Protein AF-A0A0S7ENH1-F1 (afdb_monomer_lite)

Organism: NCBI:txid188132

Secondary structure (DSSP, 8-state):
-HHHHHS-GGGHHHHHHHHIIIIISTT-TT-----HHHHHHHHHHHTS--TTTTHHHHHHHHHHHHHTHHHHHHHSHHHHHHHHHS--------------------PPPP------------------------

Structure (mmCIF, N/CA/C/O backbone):
data_AF-A0A0S7ENH1-F1
#
_entry.id   AF-A0A0S7ENH1-F1
#
loop_
_atom_site.group_PDB
_atom_site.id
_atom_site.type_symbol
_atom_site.label_atom_id
_atom_site.label_alt_id
_atom_site.label_comp_id
_atom_site.label_asym_id
_atom_site.label_entity_id
_atom_site.label_seq_id
_atom_site.pdbx_PDB_ins_code
_atom_site.Cartn_x
_atom_site.Cartn_y
_atom_site.Cartn_z
_atom_site.occupancy
_atom_site.B_iso_or_equiv
_atom_site.auth_seq_id
_atom_site.auth_comp_id
_atom_site.auth_asym_id
_atom_site.auth_atom_id
_atom_site.pdbx_PDB_model_num
ATOM 1 N N . CYS A 1 1 ? -6.753 -0.211 -0.816 1.00 93.38 1 CYS A N 1
ATOM 2 C CA . CYS A 1 1 ? -6.629 1.070 -0.085 1.00 93.38 1 CYS A CA 1
ATOM 3 C C . CYS A 1 1 ? -7.188 2.250 -0.877 1.00 93.38 1 CYS A C 1
ATOM 5 O O . CYS A 1 1 ? -8.045 2.935 -0.340 1.00 93.38 1 CYS A O 1
ATOM 7 N N . GLU A 1 2 ? -6.817 2.448 -2.150 1.00 95.94 2 GLU A N 1
ATOM 8 C CA . GLU A 1 2 ? -7.370 3.545 -2.979 1.00 95.94 2 GLU A CA 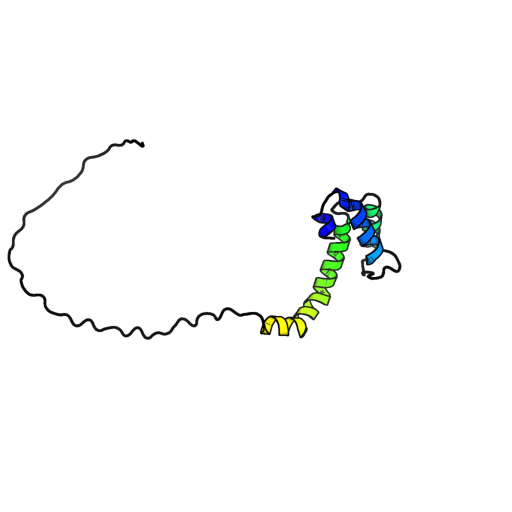1
ATOM 9 C C . GLU A 1 2 ? -8.902 3.589 -3.029 1.00 95.94 2 GLU A C 1
ATOM 11 O O . GLU A 1 2 ? -9.510 4.649 -2.912 1.00 95.94 2 GLU A O 1
ATOM 16 N N . GLU A 1 3 ? -9.535 2.422 -3.114 1.00 94.94 3 GLU A N 1
ATOM 17 C CA . GLU A 1 3 ? -10.990 2.292 -3.074 1.00 94.94 3 GLU A CA 1
ATOM 18 C C . GLU A 1 3 ? -11.642 2.721 -1.755 1.00 94.94 3 GLU A C 1
ATOM 20 O O . GLU A 1 3 ? -12.806 3.113 -1.763 1.00 94.94 3 GLU A O 1
ATOM 25 N N . ILE A 1 4 ? -10.927 2.619 -0.631 1.00 95.31 4 ILE A N 1
ATOM 26 C CA . ILE A 1 4 ? -11.395 3.127 0.665 1.00 95.31 4 ILE A CA 1
ATOM 27 C C . ILE A 1 4 ? -11.283 4.651 0.656 1.00 95.31 4 ILE A C 1
ATOM 29 O O . ILE A 1 4 ? -12.211 5.335 1.070 1.00 95.31 4 ILE A O 1
ATOM 33 N N . ARG A 1 5 ? -10.168 5.184 0.137 1.00 94.81 5 ARG A N 1
ATOM 34 C CA . ARG A 1 5 ? -9.851 6.618 0.129 1.00 94.81 5 ARG A CA 1
ATOM 35 C C . ARG A 1 5 ? -10.750 7.439 -0.800 1.00 94.81 5 ARG A C 1
ATOM 37 O O . ARG A 1 5 ? -11.087 8.576 -0.461 1.00 94.81 5 ARG A O 1
ATOM 44 N N . HIS A 1 6 ? -11.116 6.892 -1.955 1.00 95.75 6 HIS A N 1
ATOM 45 C CA . HIS A 1 6 ? -11.842 7.610 -3.010 1.00 95.75 6 HIS A CA 1
ATOM 46 C C . HIS A 1 6 ? -13.236 7.037 -3.309 1.00 95.75 6 HIS A C 1
ATOM 48 O O . HIS A 1 6 ? -13.946 7.585 -4.148 1.00 95.75 6 HIS A O 1
ATOM 54 N N . GLY A 1 7 ? -13.627 5.939 -2.656 1.00 93.31 7 GLY A N 1
ATOM 55 C CA . GLY A 1 7 ? -14.933 5.310 -2.849 1.00 93.31 7 GLY A CA 1
ATOM 56 C C . GLY A 1 7 ? -16.068 5.957 -2.053 1.00 93.31 7 GLY A C 1
ATOM 57 O O . GLY A 1 7 ? -15.907 6.984 -1.394 1.00 93.31 7 GLY A O 1
ATOM 58 N N . GLU A 1 8 ? -17.236 5.316 -2.110 1.00 94.81 8 GLU A N 1
ATOM 59 C CA . GLU A 1 8 ? -18.436 5.721 -1.372 1.00 94.81 8 GLU A CA 1
ATOM 60 C C . GLU A 1 8 ? -18.227 5.638 0.148 1.00 94.81 8 GLU A C 1
ATOM 62 O O . GLU A 1 8 ? -17.819 4.599 0.674 1.00 94.81 8 GLU A O 1
ATOM 67 N N . SER A 1 9 ? -18.588 6.704 0.870 1.00 93.69 9 SER A N 1
ATOM 68 C CA . SER A 1 9 ? -18.437 6.764 2.330 1.00 93.69 9 SER A CA 1
ATOM 69 C C . SER A 1 9 ? -19.224 5.680 3.074 1.00 93.69 9 SER A C 1
ATOM 71 O O . SER A 1 9 ? -18.768 5.192 4.104 1.00 93.69 9 SER A O 1
ATOM 73 N N . SER A 1 10 ? -20.379 5.269 2.541 1.00 96.12 10 SER A N 1
ATOM 74 C CA . SER A 1 10 ? -21.221 4.201 3.100 1.00 96.12 10 SER A CA 1
ATOM 75 C C . SER A 1 10 ? -20.526 2.837 3.130 1.00 96.12 10 SER A C 1
ATOM 77 O O . SER A 1 10 ? -20.850 2.013 3.978 1.00 96.12 10 SER A O 1
ATOM 79 N N . LYS A 1 11 ? -19.551 2.607 2.241 1.00 95.94 11 LYS A N 1
ATOM 80 C CA . LYS A 1 11 ? -18.832 1.332 2.093 1.00 95.94 11 LYS A CA 1
ATOM 81 C C . LYS A 1 11 ? -17.486 1.302 2.822 1.00 95.94 11 LYS A C 1
ATOM 83 O O . LYS A 1 11 ? -16.776 0.305 2.737 1.00 95.94 11 LYS A O 1
ATOM 88 N N . ILE A 1 12 ? -17.095 2.377 3.518 1.00 95.88 12 ILE A N 1
ATOM 89 C CA . ILE A 1 12 ? -15.773 2.465 4.167 1.00 95.88 12 ILE A CA 1
ATOM 90 C C . ILE A 1 12 ? -15.571 1.318 5.159 1.00 95.88 12 ILE A C 1
ATOM 92 O O . ILE A 1 12 ? -14.534 0.668 5.111 1.00 95.88 12 ILE A O 1
ATOM 96 N N . ILE A 1 13 ? -16.551 1.070 6.031 1.00 96.25 13 ILE A N 1
ATOM 97 C CA . ILE A 1 13 ? -16.446 0.061 7.095 1.00 96.25 13 ILE A CA 1
ATOM 98 C C . ILE A 1 13 ? -16.235 -1.330 6.486 1.00 96.25 13 ILE A C 1
ATOM 100 O O . ILE A 1 13 ? -15.246 -1.991 6.797 1.00 96.25 13 ILE A O 1
ATOM 104 N N . GLU A 1 14 ? -17.103 -1.718 5.548 1.00 97.00 14 GLU A N 1
ATOM 105 C CA . GLU A 1 14 ? -17.023 -2.991 4.822 1.00 97.00 14 GLU A CA 1
ATOM 106 C C . GLU A 1 14 ? -15.661 -3.162 4.132 1.00 97.00 14 GLU A C 1
ATOM 108 O O . GLU A 1 14 ? -14.959 -4.148 4.353 1.00 97.00 14 GLU A O 1
ATOM 113 N N . LYS A 1 15 ? -15.213 -2.154 3.371 1.00 97.00 15 LYS A N 1
ATOM 114 C CA . LYS A 1 15 ? -13.934 -2.229 2.652 1.00 97.00 15 LYS A CA 1
ATOM 115 C C . LYS A 1 15 ? -12.721 -2.285 3.580 1.00 97.00 15 LYS A C 1
ATOM 117 O O . LYS A 1 15 ? -11.726 -2.928 3.244 1.00 97.00 15 LYS A O 1
ATOM 122 N N . VAL A 1 16 ? -12.762 -1.588 4.715 1.00 96.94 16 VAL A N 1
ATOM 123 C CA . VAL A 1 16 ? -11.690 -1.625 5.721 1.00 96.94 16 VAL A CA 1
ATOM 124 C C . VAL A 1 16 ? -11.582 -3.024 6.324 1.00 96.94 16 VAL A C 1
ATOM 126 O O . VAL A 1 16 ? -10.474 -3.562 6.401 1.00 96.94 16 VAL A O 1
ATOM 129 N N . GLU A 1 17 ? -12.710 -3.642 6.677 1.00 96.25 17 GLU A N 1
ATOM 130 C CA . GLU A 1 17 ? -12.733 -5.022 7.163 1.00 96.25 17 GLU A CA 1
ATOM 131 C C . GLU A 1 17 ? -12.227 -6.021 6.123 1.00 96.25 17 GLU A C 1
ATOM 133 O O . GLU A 1 17 ? -11.442 -6.911 6.455 1.00 96.25 17 GLU A O 1
ATOM 138 N N . ASP A 1 18 ? -12.635 -5.874 4.864 1.00 96.50 18 ASP A N 1
ATOM 139 C CA . ASP A 1 18 ? -12.191 -6.753 3.786 1.00 96.50 18 ASP A CA 1
ATOM 140 C C . ASP A 1 18 ? -10.685 -6.667 3.572 1.00 96.50 18 ASP A C 1
ATOM 142 O O . ASP A 1 18 ? -10.017 -7.693 3.411 1.00 96.50 18 ASP A O 1
ATOM 146 N N . VAL A 1 19 ? -10.121 -5.456 3.598 1.00 96.50 19 VAL A N 1
ATOM 147 C CA . VAL A 1 19 ? -8.670 -5.276 3.500 1.00 96.50 19 VAL A CA 1
ATOM 148 C C . VAL A 1 19 ? -7.968 -5.936 4.684 1.00 96.50 19 VAL A C 1
ATOM 150 O O . VAL A 1 19 ? -6.986 -6.654 4.481 1.00 96.50 19 VAL A O 1
ATOM 153 N N . TYR A 1 20 ? -8.488 -5.7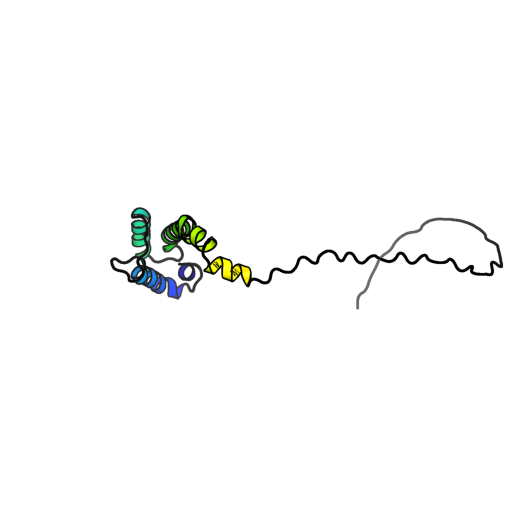64 5.899 1.00 95.75 20 TYR A N 1
ATOM 154 C CA . TYR A 1 20 ? -7.930 -6.414 7.079 1.00 95.75 20 TYR A CA 1
ATOM 155 C C . TYR A 1 20 ? -7.932 -7.944 6.938 1.00 95.75 20 TYR A C 1
ATOM 157 O O . TYR A 1 20 ? -6.869 -8.562 6.995 1.00 95.75 20 TYR A O 1
ATOM 165 N N . LYS A 1 21 ? -9.091 -8.554 6.660 1.00 96.62 21 LYS A N 1
ATOM 166 C CA . LYS A 1 21 ? -9.252 -10.016 6.550 1.00 96.62 21 LYS A CA 1
ATOM 167 C C . LYS A 1 21 ? -8.375 -10.623 5.454 1.00 96.62 21 LYS A C 1
ATOM 169 O O . LYS A 1 21 ? -7.812 -11.698 5.632 1.00 96.62 21 LYS A O 1
ATOM 174 N N . ASN A 1 22 ? -8.251 -9.941 4.316 1.00 96.81 22 ASN A N 1
ATOM 175 C CA . ASN A 1 22 ? -7.557 -10.487 3.153 1.00 96.81 22 ASN A CA 1
ATOM 176 C C . ASN A 1 22 ? -6.040 -10.271 3.152 1.00 96.81 22 ASN A C 1
ATOM 178 O O . ASN A 1 22 ? -5.341 -11.051 2.500 1.00 96.81 22 ASN A O 1
ATOM 182 N N . PHE A 1 23 ? -5.539 -9.225 3.816 1.00 96.81 23 PHE A N 1
ATOM 183 C CA . PHE A 1 23 ? -4.137 -8.811 3.687 1.00 96.81 23 PHE A CA 1
ATOM 184 C C . PHE A 1 23 ? -3.393 -8.647 5.020 1.00 96.81 23 PHE A C 1
ATOM 186 O O . PHE A 1 23 ? -2.172 -8.782 5.029 1.00 96.81 23 PHE A O 1
ATOM 193 N N . LEU A 1 24 ? -4.078 -8.369 6.135 1.00 95.31 24 LEU A N 1
ATOM 194 C CA . LEU A 1 24 ? -3.427 -8.028 7.412 1.00 95.31 24 LEU A CA 1
ATOM 195 C C . LEU A 1 24 ? -3.674 -9.044 8.529 1.00 95.31 24 LEU A C 1
ATOM 197 O O . LEU A 1 24 ? -2.831 -9.185 9.414 1.00 95.31 24 LEU A O 1
ATOM 201 N N . ALA A 1 25 ? -4.809 -9.742 8.503 1.00 94.62 25 ALA A N 1
ATOM 202 C CA . ALA A 1 25 ? -5.158 -10.723 9.518 1.00 94.62 25 ALA A CA 1
ATOM 203 C C . ALA A 1 25 ? -4.113 -11.857 9.579 1.00 94.62 25 ALA A C 1
ATOM 205 O O . ALA A 1 25 ? -3.574 -12.262 8.541 1.00 94.62 25 ALA A O 1
ATOM 206 N N . PRO A 1 26 ? -3.827 -12.409 10.771 1.00 92.38 26 PRO A N 1
ATOM 207 C CA . PRO A 1 26 ? -2.981 -13.590 10.891 1.00 92.38 26 PRO A CA 1
ATOM 208 C C . PRO A 1 26 ? -3.527 -14.737 10.031 1.00 92.38 26 PRO A C 1
ATOM 210 O O . PRO A 1 26 ? -4.688 -15.118 10.162 1.00 92.38 26 PRO A O 1
ATOM 213 N N . GLY A 1 27 ? -2.700 -15.274 9.131 1.00 92.12 27 GLY A N 1
ATOM 214 C CA . GLY A 1 27 ? -3.113 -16.336 8.205 1.00 92.12 27 GLY A CA 1
ATOM 215 C C . GLY A 1 27 ? -3.937 -15.864 7.001 1.00 92.12 27 GLY A C 1
ATOM 216 O O . GLY A 1 27 ? -4.519 -16.694 6.305 1.00 92.12 27 GLY A O 1
ATOM 217 N N . ALA A 1 28 ? -3.994 -14.558 6.730 1.00 94.94 28 ALA A N 1
ATOM 218 C CA . ALA A 1 28 ? -4.674 -14.026 5.556 1.00 94.94 28 ALA A CA 1
ATOM 219 C C . ALA A 1 28 ? -4.133 -14.629 4.245 1.00 94.94 28 ALA A C 1
ATOM 221 O O . ALA A 1 28 ? -2.923 -14.746 4.043 1.00 94.94 28 ALA A O 1
ATOM 222 N N . ALA A 1 29 ? -5.036 -14.950 3.312 1.00 94.06 29 ALA A N 1
ATOM 223 C CA . ALA A 1 29 ? -4.687 -15.609 2.048 1.00 94.06 29 ALA A CA 1
ATOM 224 C C . ALA A 1 29 ? -3.708 -14.797 1.181 1.00 94.06 29 ALA A C 1
ATOM 226 O O . ALA A 1 29 ? -2.941 -15.365 0.407 1.00 94.06 29 ALA A O 1
ATOM 227 N N . ARG A 1 30 ? -3.739 -13.464 1.298 1.00 94.94 30 ARG A N 1
ATOM 228 C CA . ARG A 1 30 ? -2.833 -12.541 0.603 1.00 94.94 30 ARG A CA 1
ATOM 229 C C . ARG A 1 30 ? -2.076 -11.680 1.605 1.00 94.94 30 ARG A C 1
ATOM 231 O O . ARG A 1 30 ? -1.995 -10.467 1.436 1.00 94.94 30 ARG A O 1
ATOM 238 N N . TRP A 1 31 ? -1.574 -12.302 2.669 1.00 94.00 31 TRP A N 1
ATOM 239 C CA . TRP A 1 31 ? -0.844 -11.600 3.717 1.00 94.00 31 TRP A CA 1
ATOM 240 C C . TRP A 1 31 ? 0.297 -10.745 3.147 1.00 94.00 31 TRP A C 1
ATOM 242 O O . TRP A 1 31 ? 1.081 -11.207 2.314 1.00 94.00 31 TRP A O 1
ATOM 252 N N . VAL A 1 32 ? 0.373 -9.490 3.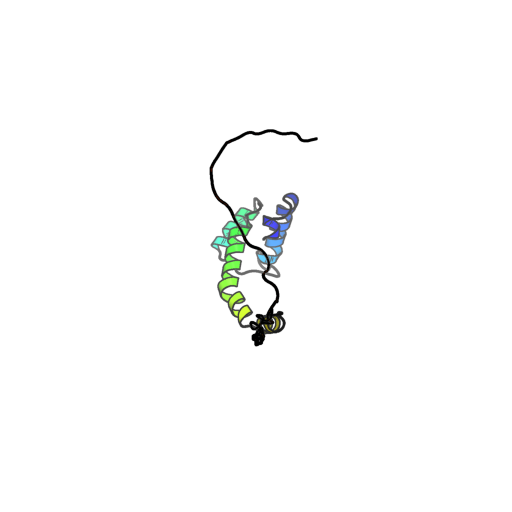590 1.00 94.75 32 VAL A N 1
ATOM 253 C CA . VAL A 1 32 ? 1.417 -8.547 3.177 1.00 94.75 32 VAL A CA 1
ATOM 254 C C . VAL A 1 32 ? 2.380 -8.264 4.321 1.00 94.75 32 VAL A C 1
ATOM 256 O O . VAL A 1 32 ? 1.990 -8.171 5.482 1.00 94.75 32 VAL A O 1
ATOM 259 N N . ASN A 1 33 ? 3.655 -8.088 3.977 1.00 92.19 33 ASN A N 1
ATOM 260 C CA . ASN A 1 33 ? 4.681 -7.749 4.951 1.00 92.19 33 ASN A CA 1
ATOM 261 C C . ASN A 1 33 ? 4.606 -6.257 5.311 1.00 92.19 33 ASN A C 1
ATOM 263 O O . ASN A 1 33 ? 4.919 -5.412 4.471 1.00 92.19 33 ASN A O 1
ATOM 267 N N . ILE A 1 34 ? 4.217 -5.947 6.548 1.00 94.94 34 ILE A N 1
ATOM 268 C CA . ILE A 1 34 ? 4.263 -4.594 7.114 1.00 94.94 34 ILE A CA 1
ATOM 269 C C . ILE A 1 34 ? 5.006 -4.592 8.449 1.00 94.94 34 ILE A C 1
ATOM 271 O O . ILE A 1 34 ? 4.969 -5.576 9.187 1.00 94.94 34 ILE A O 1
ATOM 275 N N . ASP A 1 35 ? 5.686 -3.487 8.761 1.00 94.62 35 ASP A N 1
ATOM 276 C CA . ASP A 1 35 ? 6.365 -3.344 10.050 1.00 94.62 35 ASP A CA 1
ATOM 277 C C . ASP A 1 35 ? 5.377 -3.288 11.232 1.00 94.62 35 ASP A C 1
ATOM 279 O O . ASP A 1 35 ? 4.224 -2.869 11.095 1.00 94.62 35 ASP A O 1
ATOM 283 N N . SER A 1 36 ? 5.837 -3.718 12.412 1.00 95.25 36 SER A N 1
ATOM 284 C CA . SER A 1 36 ? 4.995 -3.816 13.613 1.00 95.25 36 SER A CA 1
ATOM 285 C C . SER A 1 36 ? 4.371 -2.475 13.994 1.00 95.25 36 SER A C 1
ATOM 287 O O . SER A 1 36 ? 3.187 -2.408 14.298 1.00 95.25 36 SER A O 1
ATOM 289 N N . LYS A 1 37 ? 5.132 -1.378 13.889 1.00 96.00 37 LYS A N 1
ATOM 290 C CA . LYS A 1 37 ? 4.651 -0.035 14.244 1.00 96.00 37 LYS A CA 1
ATOM 291 C C . LYS A 1 37 ? 3.476 0.401 13.365 1.00 96.00 37 LYS A C 1
ATOM 293 O O . LYS A 1 37 ? 2.527 1.012 13.851 1.00 96.00 37 LYS A O 1
ATOM 298 N N . THR A 1 38 ? 3.558 0.133 12.067 1.00 96.06 38 THR A N 1
ATOM 299 C CA . THR A 1 38 ? 2.503 0.433 11.098 1.00 96.06 38 THR A CA 1
ATOM 300 C C . THR A 1 38 ? 1.304 -0.481 11.301 1.00 96.06 38 THR A C 1
ATOM 302 O O . THR A 1 38 ? 0.171 -0.002 11.245 1.00 96.06 38 THR A O 1
ATOM 305 N N . MET A 1 39 ? 1.537 -1.766 11.588 1.00 96.25 39 MET A N 1
ATOM 306 C CA . MET A 1 39 ? 0.473 -2.712 11.926 1.00 96.25 39 MET A CA 1
ATOM 307 C C . MET A 1 39 ? -0.321 -2.223 13.139 1.00 96.25 39 MET A C 1
ATOM 309 O O . MET A 1 39 ? -1.530 -2.052 13.026 1.00 96.25 39 MET A O 1
ATOM 313 N N . ASP A 1 40 ? 0.343 -1.902 14.250 1.00 96.31 40 ASP A N 1
ATOM 314 C CA . ASP A 1 40 ? -0.319 -1.488 15.493 1.00 96.31 40 ASP A CA 1
ATOM 315 C C . ASP A 1 40 ? -1.202 -0.250 15.293 1.00 96.31 40 ASP A C 1
ATOM 317 O O . ASP A 1 40 ? -2.368 -0.232 15.690 1.00 96.31 40 ASP A O 1
ATOM 321 N N . LYS A 1 41 ? -0.684 0.770 14.596 1.00 95.69 41 LYS A N 1
ATOM 322 C CA . LYS A 1 41 ? -1.464 1.964 14.238 1.00 95.69 41 LYS A CA 1
ATOM 323 C C . LYS A 1 41 ? -2.674 1.638 13.368 1.00 95.69 41 LYS A C 1
ATOM 325 O O . LYS A 1 41 ? -3.744 2.207 13.567 1.00 95.69 41 LYS A O 1
ATOM 330 N N . THR A 1 42 ? -2.497 0.747 12.394 1.00 96.00 42 THR A N 1
ATOM 331 C CA . THR A 1 42 ? -3.572 0.343 11.483 1.00 96.00 42 THR A CA 1
ATOM 332 C C . THR A 1 42 ? -4.655 -0.411 12.253 1.00 96.00 42 THR A C 1
ATOM 334 O O . THR A 1 42 ? -5.834 -0.125 12.076 1.00 96.00 42 THR A O 1
ATOM 337 N N . LEU A 1 43 ? -4.272 -1.318 13.158 1.00 95.50 43 LEU A N 1
ATOM 338 C CA . LEU A 1 43 ? -5.198 -2.057 14.019 1.00 95.50 43 LEU A CA 1
ATOM 339 C C . LEU A 1 43 ? -5.985 -1.133 14.952 1.00 95.50 43 LEU A C 1
ATOM 341 O O . LEU A 1 43 ? -7.186 -1.330 15.123 1.00 95.50 43 LEU A O 1
ATOM 345 N N . GLU A 1 44 ? -5.338 -0.115 15.524 1.00 96.00 44 GLU A N 1
ATOM 346 C CA . GLU A 1 44 ? -6.033 0.883 16.340 1.00 96.00 44 GLU A CA 1
ATOM 347 C C . GLU A 1 44 ? -7.031 1.685 15.500 1.00 96.00 44 GLU A C 1
ATOM 349 O O . GLU A 1 44 ? -8.194 1.821 15.872 1.00 96.00 44 GLU A O 1
ATOM 354 N N . GLY A 1 45 ? -6.608 2.146 14.323 1.00 94.06 45 GLY A N 1
ATOM 355 C CA . GLY A 1 45 ? -7.469 2.889 13.413 1.00 94.06 45 GLY A CA 1
ATOM 356 C C . GLY A 1 45 ? -8.666 2.074 12.904 1.00 94.06 45 GLY A C 1
ATOM 357 O O . GLY A 1 45 ? -9.749 2.624 12.724 1.00 94.06 45 GLY A O 1
ATOM 358 N N . ILE A 1 46 ? -8.520 0.756 12.714 1.00 95.12 46 ILE A N 1
ATOM 359 C CA . ILE A 1 46 ? -9.618 -0.128 12.282 1.00 95.12 46 ILE A CA 1
ATOM 360 C C . ILE A 1 46 ? -10.763 -0.160 13.308 1.00 95.12 46 ILE A C 1
ATOM 362 O O . ILE A 1 46 ? -11.907 -0.386 12.922 1.00 95.12 46 ILE A O 1
ATOM 366 N N . LYS A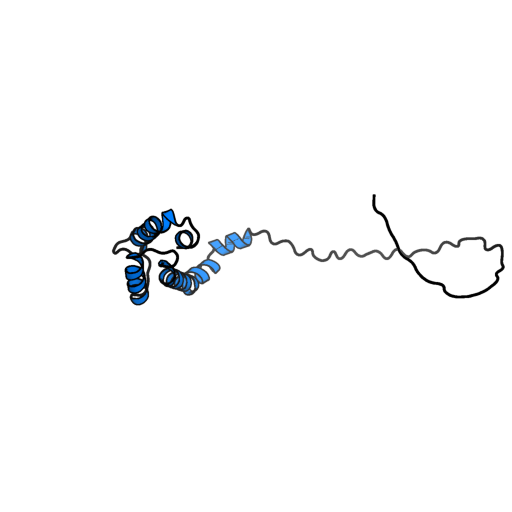 1 47 ? -10.511 0.126 14.593 1.00 95.19 47 LYS A N 1
ATOM 367 C CA . LYS A 1 47 ? -11.581 0.220 15.606 1.00 95.19 47 LYS A CA 1
ATOM 368 C C . LYS A 1 47 ? -12.542 1.383 15.342 1.00 95.19 47 LYS A C 1
ATOM 370 O O . LYS A 1 47 ? -13.693 1.328 15.765 1.00 95.19 47 LYS A O 1
ATOM 375 N N . GLN A 1 48 ? -12.082 2.425 14.647 1.00 94.81 48 GLN A N 1
ATOM 376 C CA . GLN A 1 48 ? -12.894 3.556 14.195 1.00 94.81 48 GLN A CA 1
ATOM 377 C C . GLN A 1 48 ? -12.621 3.823 12.705 1.00 94.81 48 GLN A C 1
ATOM 379 O O . GLN A 1 48 ? -11.877 4.747 12.366 1.00 94.81 48 GLN A O 1
ATOM 384 N N . PRO A 1 49 ? -13.200 3.014 11.795 1.00 94.00 49 PRO A N 1
ATOM 385 C CA . PRO A 1 49 ? -12.882 3.079 10.375 1.00 94.00 49 PRO A CA 1
ATOM 386 C C . PRO A 1 49 ? -13.127 4.467 9.778 1.00 94.00 49 PRO A C 1
ATOM 388 O O . PRO A 1 49 ? -14.218 5.028 9.871 1.00 94.00 49 PRO A O 1
ATOM 391 N N . HIS A 1 50 ? -12.121 4.996 9.085 1.00 94.94 50 HIS A N 1
ATOM 392 C CA . HIS A 1 50 ? -12.223 6.231 8.316 1.00 94.94 50 HIS A CA 1
ATOM 393 C C . HIS A 1 50 ? -11.416 6.129 7.018 1.00 94.94 50 HIS A C 1
ATOM 395 O O . HIS A 1 50 ? -10.609 5.223 6.818 1.00 94.94 50 HIS A O 1
ATOM 40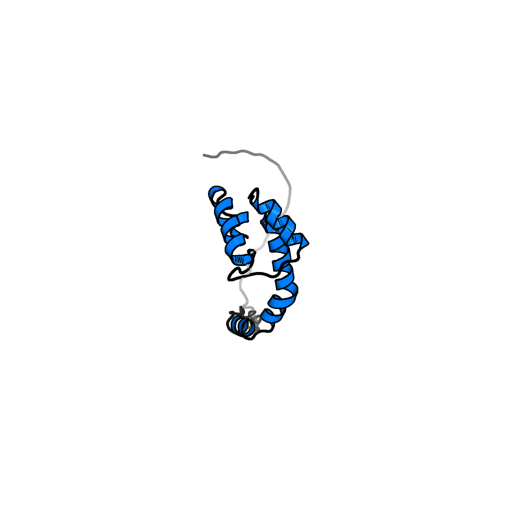1 N N . ARG A 1 51 ? -11.601 7.103 6.123 1.00 95.62 51 ARG A N 1
ATOM 402 C CA . ARG A 1 51 ? -11.043 7.099 4.757 1.00 95.62 51 ARG A CA 1
ATOM 403 C C . ARG A 1 51 ? -9.517 7.023 4.645 1.00 95.62 51 ARG A C 1
ATOM 405 O O . ARG A 1 51 ? -9.017 6.690 3.576 1.00 95.62 51 ARG A O 1
ATOM 412 N N . PHE A 1 52 ? -8.801 7.327 5.722 1.00 95.88 52 PHE A N 1
ATOM 413 C CA . PHE A 1 52 ? -7.337 7.421 5.760 1.00 95.88 52 PHE A CA 1
ATOM 414 C C . PHE A 1 52 ? -6.703 6.366 6.678 1.00 95.88 52 PHE A C 1
ATOM 416 O O . PHE A 1 52 ? -5.500 6.383 6.908 1.00 95.88 52 PHE A O 1
ATOM 423 N N . VAL A 1 53 ? -7.503 5.429 7.202 1.00 96.62 53 VAL A N 1
ATOM 424 C CA . VAL A 1 53 ? -7.054 4.429 8.185 1.00 96.62 53 VAL A CA 1
ATOM 425 C C . VAL A 1 53 ? -5.952 3.506 7.647 1.00 96.62 53 VAL A C 1
ATOM 427 O O . VAL A 1 53 ? -5.151 2.972 8.404 1.00 96.62 53 VAL A O 1
ATOM 430 N N . MET A 1 54 ? -5.885 3.343 6.323 1.00 96.12 54 MET A N 1
ATOM 431 C CA . MET A 1 54 ? -4.919 2.479 5.640 1.00 96.12 54 MET A CA 1
ATOM 432 C C . MET A 1 54 ? -3.689 3.228 5.110 1.00 96.12 54 MET A C 1
ATOM 434 O O . MET A 1 54 ? -2.869 2.610 4.436 1.00 96.12 54 MET A O 1
ATOM 438 N N . ASP A 1 55 ? -3.551 4.533 5.362 1.00 96.00 55 ASP A N 1
ATOM 439 C CA . ASP A 1 55 ? -2.537 5.377 4.714 1.00 96.00 55 ASP A CA 1
ATOM 440 C C . ASP A 1 55 ? -1.101 4.947 5.043 1.00 96.00 55 ASP A C 1
ATOM 442 O O . ASP A 1 55 ? -0.287 4.762 4.134 1.00 96.00 55 ASP A O 1
ATOM 446 N N . ASP A 1 56 ? -0.804 4.727 6.327 1.00 95.38 56 ASP A N 1
ATOM 447 C CA . ASP A 1 56 ? 0.524 4.302 6.781 1.00 95.38 56 ASP A CA 1
ATOM 448 C C . ASP A 1 56 ? 0.879 2.920 6.195 1.00 95.38 56 ASP A C 1
ATOM 450 O O . ASP A 1 56 ? 1.953 2.742 5.612 1.00 95.38 56 ASP A O 1
ATOM 454 N N . ALA A 1 57 ? -0.050 1.957 6.260 1.00 96.31 57 ALA A N 1
ATOM 455 C CA . ALA A 1 57 ? 0.129 0.615 5.696 1.00 96.31 57 ALA A CA 1
ATOM 456 C C . ALA A 1 57 ? 0.306 0.644 4.172 1.00 96.31 57 ALA A C 1
ATOM 458 O O . ALA A 1 57 ? 1.196 -0.007 3.621 1.00 96.31 57 ALA A O 1
ATOM 459 N N . GLN A 1 58 ? -0.508 1.439 3.478 1.00 97.06 58 GLN A N 1
ATOM 460 C CA . GLN A 1 58 ? -0.422 1.601 2.035 1.00 97.06 58 GLN A CA 1
ATOM 461 C C . GLN A 1 58 ? 0.921 2.201 1.623 1.00 97.06 58 GLN A C 1
ATOM 463 O O . GLN A 1 58 ? 1.540 1.722 0.672 1.00 97.06 58 GLN A O 1
ATOM 468 N N . MET A 1 59 ? 1.385 3.228 2.333 1.00 96.88 59 MET A N 1
ATOM 469 C CA . MET A 1 59 ? 2.655 3.880 2.044 1.00 96.88 59 MET A CA 1
ATOM 470 C C . MET A 1 59 ? 3.843 2.950 2.308 1.00 96.88 59 MET A C 1
ATOM 472 O O . MET A 1 59 ? 4.773 2.906 1.497 1.00 96.88 59 MET A O 1
ATOM 476 N N . HIS A 1 60 ? 3.791 2.150 3.377 1.00 96.31 60 HIS A N 1
ATOM 477 C CA . HIS A 1 60 ? 4.796 1.127 3.662 1.00 96.31 60 HIS A CA 1
ATOM 478 C C . HIS A 1 60 ? 4.920 0.125 2.501 1.00 96.31 60 HIS A C 1
ATOM 480 O O . HIS A 1 60 ? 6.007 -0.057 1.944 1.00 96.31 60 HIS A O 1
ATOM 486 N N . ILE A 1 61 ? 3.797 -0.454 2.060 1.00 96.94 61 ILE A N 1
ATOM 487 C CA . ILE A 1 61 ? 3.773 -1.405 0.939 1.00 96.94 61 ILE A CA 1
ATOM 488 C C . ILE A 1 61 ? 4.188 -0.744 -0.376 1.00 96.94 61 ILE A C 1
ATOM 490 O O . ILE A 1 61 ? 4.950 -1.328 -1.146 1.00 96.94 61 ILE A O 1
ATOM 494 N N . TYR A 1 62 ? 3.751 0.488 -0.636 1.00 96.69 62 TYR A N 1
ATOM 495 C CA . TYR A 1 62 ? 4.160 1.229 -1.825 1.00 96.69 62 TYR A CA 1
ATOM 496 C C . TYR A 1 62 ? 5.681 1.392 -1.897 1.00 96.69 62 TYR A C 1
ATOM 498 O O . TYR A 1 62 ? 6.283 1.113 -2.936 1.00 96.69 62 TYR A O 1
ATOM 506 N N . PHE A 1 63 ? 6.331 1.795 -0.802 1.00 96.31 63 PHE A N 1
ATOM 507 C CA . PHE A 1 63 ? 7.784 1.941 -0.788 1.00 96.31 63 PHE A CA 1
ATOM 508 C C . PHE A 1 63 ? 8.519 0.606 -0.865 1.00 96.31 63 PHE A C 1
ATOM 510 O O . PHE A 1 63 ? 9.560 0.540 -1.524 1.00 96.31 63 PHE A O 1
ATOM 517 N N . LEU A 1 64 ? 7.980 -0.450 -0.254 1.00 95.31 64 LEU A N 1
ATOM 518 C CA . LEU A 1 64 ? 8.505 -1.805 -0.406 1.00 95.31 64 LEU A CA 1
ATOM 519 C C . LEU A 1 64 ? 8.484 -2.225 -1.883 1.00 95.31 64 LEU A C 1
ATOM 521 O O . LEU A 1 64 ? 9.511 -2.612 -2.444 1.00 95.31 64 LEU A O 1
ATOM 525 N N . MET A 1 65 ? 7.343 -2.038 -2.551 1.00 97.25 65 MET A N 1
ATOM 526 C CA . MET A 1 65 ? 7.201 -2.331 -3.974 1.00 97.25 65 MET A CA 1
ATOM 527 C C . MET A 1 65 ? 8.133 -1.478 -4.833 1.00 97.25 65 MET A C 1
ATOM 529 O O . MET A 1 65 ? 8.792 -2.013 -5.726 1.00 97.25 65 MET A O 1
ATOM 533 N N . LYS A 1 66 ? 8.228 -0.174 -4.551 1.00 96.94 66 LYS A N 1
ATOM 534 C CA . LYS A 1 66 ? 9.079 0.774 -5.282 1.00 96.94 66 LYS A CA 1
ATOM 535 C C . LYS A 1 66 ? 10.561 0.401 -5.215 1.00 96.94 66 LYS A C 1
ATOM 537 O O . LYS A 1 66 ? 11.274 0.612 -6.191 1.00 96.94 66 LYS A O 1
ATOM 542 N 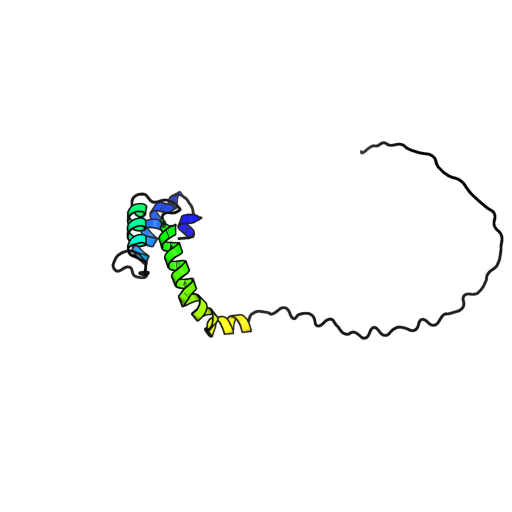N . LYS A 1 67 ? 11.027 -0.123 -4.077 1.00 96.31 67 LYS A N 1
ATOM 543 C CA . LYS A 1 67 ? 12.437 -0.483 -3.863 1.00 96.31 67 LYS A CA 1
ATOM 544 C C . LYS A 1 67 ? 12.812 -1.850 -4.434 1.00 96.31 67 LYS A C 1
ATOM 546 O O . LYS A 1 67 ? 13.960 -2.019 -4.826 1.00 96.31 67 LYS A O 1
ATOM 551 N N . ASP A 1 68 ? 11.875 -2.794 -4.494 1.00 95.31 68 ASP A N 1
ATOM 552 C CA . ASP A 1 68 ? 12.172 -4.175 -4.891 1.00 95.31 68 ASP A CA 1
ATOM 553 C C . ASP A 1 68 ? 11.403 -4.627 -6.144 1.00 95.31 68 ASP A C 1
ATOM 555 O O . ASP A 1 68 ? 11.985 -4.815 -7.214 1.00 95.31 68 ASP A O 1
ATOM 559 N N . SER A 1 69 ? 10.079 -4.767 -6.052 1.00 96.62 69 SER A N 1
ATOM 560 C CA . SER A 1 69 ? 9.276 -5.309 -7.159 1.00 96.62 69 SER A CA 1
ATOM 561 C C . SER A 1 69 ? 9.325 -4.450 -8.429 1.00 96.62 69 SER A C 1
ATOM 563 O O . SER A 1 69 ? 9.417 -4.984 -9.532 1.00 96.62 69 SER A O 1
ATOM 565 N N . TYR A 1 70 ? 9.327 -3.123 -8.287 1.00 97.81 70 TYR A N 1
ATOM 566 C CA . TYR A 1 70 ? 9.304 -2.182 -9.401 1.00 97.81 70 TYR A CA 1
ATOM 567 C C . TYR A 1 70 ? 10.589 -2.226 -10.247 1.00 97.81 70 TYR A C 1
ATOM 569 O O . TYR A 1 70 ? 10.486 -2.449 -11.456 1.00 97.81 70 TYR A O 1
ATOM 577 N N . PRO A 1 71 ? 11.810 -2.104 -9.682 1.00 97.88 71 PRO A N 1
ATOM 578 C CA . PRO A 1 71 ? 13.027 -2.231 -10.483 1.00 97.88 71 PRO A CA 1
ATOM 579 C C . PRO A 1 71 ? 13.199 -3.628 -11.094 1.00 97.88 71 PRO A C 1
ATOM 581 O O . PRO A 1 71 ? 13.763 -3.739 -12.185 1.00 97.88 71 PRO A O 1
ATOM 584 N N . ARG A 1 72 ? 12.701 -4.694 -10.446 1.00 98.12 72 ARG A N 1
ATOM 585 C CA . ARG A 1 72 ? 12.671 -6.042 -11.042 1.00 98.12 72 ARG A CA 1
ATOM 586 C C . ARG A 1 72 ? 11.705 -6.117 -12.226 1.00 98.12 72 ARG A C 1
ATOM 588 O O . ARG A 1 72 ? 12.077 -6.649 -13.269 1.00 98.12 72 ARG A O 1
ATOM 595 N N . TYR A 1 73 ? 10.514 -5.530 -12.105 1.00 97.81 73 TYR A N 1
ATOM 596 C CA . TYR A 1 73 ? 9.535 -5.447 -13.189 1.00 97.81 73 TYR A CA 1
ATOM 597 C C . TYR A 1 73 ? 10.108 -4.743 -14.425 1.00 97.81 73 TYR A C 1
ATOM 599 O O . TYR A 1 73 ? 10.025 -5.296 -15.519 1.00 97.81 73 TYR A O 1
ATOM 607 N N . LEU A 1 74 ? 10.782 -3.600 -14.262 1.00 97.12 74 LEU A N 1
ATOM 608 C CA . LEU A 1 74 ? 11.388 -2.866 -15.385 1.00 97.12 74 LEU A CA 1
ATOM 609 C C . LEU A 1 74 ? 12.475 -3.663 -16.129 1.00 97.12 74 LEU A C 1
ATOM 611 O O . LEU A 1 74 ? 12.709 -3.437 -17.313 1.00 97.12 74 LEU A O 1
ATOM 615 N N . LYS A 1 75 ? 13.143 -4.606 -15.454 1.00 96.50 75 LYS A N 1
ATOM 616 C CA . LYS A 1 75 ? 14.149 -5.493 -16.065 1.00 96.50 75 LYS A CA 1
ATOM 617 C C . LYS A 1 75 ? 13.553 -6.779 -16.643 1.00 96.50 75 LYS A C 1
ATOM 619 O O . LYS A 1 75 ? 14.248 -7.476 -17.384 1.00 96.50 75 LYS A O 1
ATOM 624 N N . SER A 1 76 ? 12.310 -7.103 -16.292 1.00 97.69 76 SER A N 1
ATOM 625 C CA . SER A 1 76 ? 11.640 -8.335 -16.701 1.00 97.69 76 SER A CA 1
ATOM 626 C C . SER A 1 76 ? 11.282 -8.332 -18.186 1.00 97.69 76 SER A C 1
ATOM 628 O O . SER A 1 76 ? 11.056 -7.282 -18.795 1.00 97.69 76 SER A O 1
ATOM 630 N N . ASP A 1 77 ? 11.168 -9.526 -18.761 1.00 96.38 77 ASP A N 1
ATOM 631 C CA . ASP A 1 77 ? 10.775 -9.675 -20.162 1.00 96.38 77 ASP A CA 1
ATOM 632 C C . ASP A 1 77 ? 9.332 -9.231 -20.402 1.00 96.38 77 ASP A C 1
ATOM 634 O O . ASP A 1 77 ? 9.017 -8.759 -21.487 1.00 96.38 77 ASP A O 1
ATOM 638 N N . LEU A 1 78 ? 8.468 -9.274 -19.381 1.00 95.75 78 LEU A N 1
ATOM 639 C CA . LEU A 1 78 ? 7.111 -8.731 -19.461 1.00 95.75 78 LEU A CA 1
ATOM 640 C C . LEU A 1 78 ? 7.129 -7.248 -19.857 1.00 95.75 78 LEU A C 1
ATOM 642 O O . LEU A 1 78 ? 6.456 -6.852 -20.810 1.00 95.75 78 LEU A O 1
ATOM 646 N N . TYR A 1 79 ? 7.931 -6.442 -19.158 1.00 96.25 79 TYR A N 1
ATOM 647 C CA . TYR A 1 79 ? 8.049 -5.017 -19.452 1.00 96.25 79 TYR A CA 1
ATOM 648 C C . TYR A 1 79 ? 8.724 -4.770 -20.805 1.00 96.25 79 TYR A C 1
ATOM 650 O O . TYR A 1 79 ? 8.221 -3.983 -21.603 1.00 96.25 79 TYR A O 1
ATOM 658 N N . LYS A 1 80 ? 9.816 -5.484 -21.112 1.00 95.06 80 LYS A N 1
ATOM 659 C CA . LYS A 1 80 ? 10.515 -5.353 -22.405 1.00 95.06 80 LYS A CA 1
ATOM 660 C C . LYS A 1 80 ? 9.621 -5.716 -23.592 1.00 95.06 80 LYS A C 1
ATOM 662 O O . LYS A 1 80 ? 9.617 -5.006 -24.591 1.00 95.06 80 LYS A O 1
ATOM 667 N N . ASN A 1 81 ? 8.837 -6.786 -23.475 1.00 95.06 81 ASN A N 1
ATOM 668 C CA . ASN A 1 81 ? 7.901 -7.220 -24.510 1.00 95.06 81 ASN A CA 1
ATOM 669 C C . ASN A 1 81 ? 6.763 -6.213 -24.696 1.00 95.06 81 ASN A C 1
ATOM 671 O O . ASN A 1 81 ? 6.333 -5.980 -25.823 1.00 95.06 81 ASN A O 1
ATOM 675 N N . MET A 1 82 ? 6.277 -5.609 -23.607 1.00 94.88 82 MET A N 1
ATOM 676 C CA . MET A 1 82 ? 5.308 -4.515 -23.680 1.00 94.88 82 MET A CA 1
ATOM 677 C C . MET A 1 82 ? 5.912 -3.291 -24.381 1.00 94.88 82 MET A C 1
ATOM 679 O O . MET A 1 82 ? 5.281 -2.746 -25.281 1.00 94.88 82 MET A O 1
ATOM 683 N N . LEU A 1 83 ? 7.158 -2.929 -24.060 1.00 92.62 83 LEU A N 1
ATOM 684 C CA . LEU A 1 83 ? 7.866 -1.814 -24.689 1.00 92.62 83 LEU A CA 1
ATOM 685 C C . LEU A 1 83 ? 8.124 -2.049 -26.185 1.00 92.62 83 LEU A C 1
ATOM 687 O O . LEU A 1 83 ? 7.936 -1.140 -26.983 1.00 92.62 83 LEU A O 1
ATOM 691 N N . ALA A 1 84 ? 8.494 -3.267 -26.584 1.00 90.44 84 ALA A N 1
ATOM 692 C CA . ALA A 1 84 ? 8.702 -3.619 -27.990 1.00 90.44 84 ALA A CA 1
ATOM 693 C C . ALA A 1 84 ? 7.410 -3.544 -28.825 1.00 90.44 84 ALA A C 1
ATOM 695 O O . ALA A 1 84 ? 7.458 -3.291 -30.026 1.00 90.44 84 ALA A O 1
ATOM 696 N N . LYS A 1 85 ? 6.254 -3.772 -28.188 1.00 90.62 85 LYS A N 1
ATOM 697 C CA . LYS A 1 85 ? 4.925 -3.648 -28.804 1.00 90.62 85 LYS A CA 1
ATOM 698 C C . LYS A 1 85 ? 4.362 -2.232 -28.728 1.00 90.62 85 LYS A C 1
ATOM 700 O O . LYS A 1 85 ? 3.392 -1.936 -29.425 1.00 90.62 85 LYS A O 1
ATOM 705 N N . ALA A 1 86 ? 4.915 -1.378 -27.870 1.00 88.88 86 ALA A N 1
ATOM 706 C CA . ALA A 1 86 ? 4.475 -0.003 -27.758 1.00 88.88 86 ALA A CA 1
ATOM 707 C C . ALA A 1 86 ? 4.780 0.712 -29.077 1.00 88.88 86 ALA A C 1
ATOM 709 O O . ALA A 1 86 ? 5.914 0.708 -29.558 1.00 88.88 86 ALA A O 1
ATOM 710 N N . VAL A 1 87 ? 3.753 1.313 -29.678 1.00 78.12 87 VAL A N 1
ATOM 711 C CA . VAL A 1 87 ? 3.923 2.132 -30.876 1.00 78.12 87 VAL A CA 1
ATOM 712 C C . VAL A 1 87 ? 4.765 3.333 -30.474 1.00 78.12 87 VAL A C 1
ATOM 714 O O . VAL A 1 87 ? 4.269 4.258 -29.839 1.00 78.12 87 VAL A O 1
ATOM 717 N N . VAL A 1 88 ? 6.047 3.309 -30.827 1.00 72.81 88 VAL A N 1
ATOM 718 C CA . VAL A 1 88 ? 6.884 4.504 -30.800 1.00 72.81 88 VAL A CA 1
ATOM 719 C C . VAL A 1 88 ? 6.397 5.357 -31.967 1.00 72.81 88 VAL A C 1
ATOM 721 O O . VAL A 1 88 ? 6.529 4.908 -33.112 1.00 72.81 88 VAL A O 1
ATOM 724 N N . PRO A 1 89 ? 5.803 6.546 -31.736 1.00 68.12 89 PRO A N 1
ATOM 725 C CA . PRO A 1 89 ? 5.565 7.477 -32.824 1.00 68.12 89 PRO A CA 1
ATOM 726 C C . PRO A 1 89 ? 6.922 7.697 -33.482 1.00 68.12 89 PRO A C 1
ATOM 728 O O . PRO A 1 89 ? 7.856 8.153 -32.825 1.00 68.12 89 PRO A O 1
ATOM 731 N N . GLN A 1 90 ? 7.066 7.270 -34.737 1.00 61.12 90 GLN A N 1
ATOM 732 C CA . GLN A 1 90 ? 8.277 7.534 -35.499 1.00 61.12 90 GLN A CA 1
ATOM 733 C C . GLN A 1 90 ? 8.489 9.043 -35.426 1.00 61.12 90 GLN A C 1
ATOM 735 O O . GLN A 1 90 ? 7.637 9.792 -35.910 1.00 61.12 90 GLN A O 1
ATOM 740 N N . GLU A 1 91 ? 9.581 9.497 -34.803 1.00 61.66 91 GLU A N 1
ATOM 741 C CA . GLU A 1 91 ? 10.009 10.873 -34.999 1.00 61.66 91 GLU A CA 1
ATOM 742 C C . GLU A 1 91 ? 10.117 11.033 -36.506 1.00 61.66 91 GLU A C 1
ATOM 744 O O . GLU A 1 91 ? 10.900 10.338 -37.161 1.00 61.66 91 GLU A O 1
ATOM 749 N N . THR A 1 92 ? 9.243 11.861 -37.075 1.00 56.09 92 THR A N 1
ATOM 750 C CA . THR A 1 92 ? 9.254 12.154 -38.497 1.00 56.09 92 THR A CA 1
ATOM 751 C C . THR A 1 92 ? 10.646 12.677 -38.782 1.00 56.09 92 THR A C 1
ATOM 753 O O . THR A 1 92 ? 10.956 13.821 -38.439 1.00 56.09 92 THR A O 1
ATOM 756 N N . LYS A 1 93 ? 11.507 11.820 -39.348 1.00 52.12 93 LYS A N 1
ATOM 757 C CA . LYS A 1 93 ? 12.780 12.225 -39.929 1.00 52.12 93 LYS A CA 1
ATOM 758 C C . LYS A 1 93 ? 12.416 13.418 -40.783 1.00 52.12 93 LYS A C 1
ATOM 760 O O . LYS A 1 93 ? 11.651 13.250 -41.732 1.00 52.12 93 LYS A O 1
ATOM 765 N N . LYS A 1 94 ? 12.833 14.614 -40.350 1.00 58.81 94 LYS A N 1
ATOM 766 C CA . LYS A 1 94 ? 12.541 15.874 -41.032 1.00 58.81 94 LYS A CA 1
ATOM 767 C C . LYS A 1 94 ? 12.839 15.605 -42.488 1.00 58.81 94 LYS A C 1
ATOM 769 O O . LYS A 1 94 ? 13.984 15.299 -42.815 1.00 58.81 94 LYS A O 1
ATOM 774 N N . SER A 1 95 ? 11.782 15.550 -43.292 1.00 51.66 95 SER A N 1
ATOM 775 C CA . SER A 1 95 ? 11.905 15.081 -44.655 1.00 51.66 95 SER A CA 1
ATOM 776 C C . SER A 1 95 ? 12.916 15.986 -45.333 1.00 51.66 95 SER A C 1
ATOM 778 O O . SER A 1 95 ? 12.677 17.184 -45.489 1.00 51.66 95 SER A O 1
ATOM 780 N N . VAL A 1 96 ? 14.070 15.424 -45.679 1.00 57.12 96 VAL A N 1
ATOM 781 C CA . VAL A 1 96 ? 15.059 16.082 -46.523 1.00 57.12 96 VAL A CA 1
ATOM 782 C C . VAL A 1 96 ? 14.507 15.977 -47.940 1.00 57.12 96 VAL A C 1
ATOM 784 O O . VAL A 1 96 ? 15.052 15.284 -48.790 1.00 57.12 96 VAL A O 1
ATOM 787 N N . PHE A 1 97 ? 13.356 16.604 -48.190 1.00 59.50 97 PHE A N 1
ATOM 788 C CA . PHE A 1 97 ? 12.971 16.922 -49.551 1.00 59.50 97 PHE A CA 1
ATOM 789 C C . PHE A 1 97 ? 14.018 17.928 -50.030 1.00 59.50 97 PHE A C 1
ATOM 791 O O . PHE A 1 97 ? 14.114 19.009 -49.438 1.00 59.50 97 PHE A O 1
ATOM 798 N N . PRO A 1 98 ? 14.821 17.629 -51.067 1.00 49.66 98 PRO A N 1
ATOM 799 C CA . PRO A 1 98 ? 15.543 18.686 -51.736 1.00 49.66 98 PRO A CA 1
ATOM 800 C C . PRO A 1 98 ? 14.455 19.547 -52.372 1.00 49.66 98 PRO A C 1
ATOM 802 O O . PRO A 1 98 ? 13.865 19.182 -53.387 1.00 49.66 98 PRO A O 1
ATOM 805 N N . PHE A 1 99 ? 14.124 20.667 -51.730 1.00 56.72 99 PHE A N 1
ATOM 806 C CA . PHE A 1 99 ? 13.376 21.726 -52.379 1.00 56.72 99 PHE A CA 1
ATOM 807 C C . PHE A 1 99 ? 14.234 22.149 -53.567 1.00 56.72 99 PHE A C 1
ATOM 809 O O . PHE A 1 99 ? 15.206 22.891 -53.420 1.00 56.72 99 PHE A O 1
ATOM 816 N N . MET A 1 100 ? 13.932 21.588 -54.738 1.00 56.31 100 MET A N 1
ATOM 817 C CA . MET A 1 100 ? 14.479 22.029 -56.005 1.00 56.31 100 MET A CA 1
ATOM 818 C C . MET A 1 100 ? 14.149 23.513 -56.088 1.00 56.31 100 MET A C 1
ATOM 820 O O . MET A 1 100 ? 13.000 23.896 -56.315 1.00 56.31 100 MET A O 1
ATOM 824 N N . ARG A 1 101 ? 15.155 24.354 -55.826 1.00 63.09 101 ARG A N 1
ATOM 825 C CA . ARG A 1 101 ? 15.112 25.788 -56.092 1.00 63.09 101 ARG A CA 1
ATOM 826 C C . ARG A 1 101 ? 14.766 25.924 -57.570 1.00 63.09 101 ARG A C 1
ATOM 828 O O . ARG A 1 101 ? 15.631 25.813 -58.431 1.00 63.09 101 ARG A O 1
ATOM 835 N N . ARG A 1 102 ? 13.482 26.120 -57.871 1.00 55.31 102 ARG A N 1
ATOM 836 C CA . ARG A 1 102 ? 13.031 26.536 -59.195 1.00 55.31 102 ARG A CA 1
ATOM 837 C C . ARG A 1 102 ? 13.697 27.877 -59.463 1.00 55.31 102 ARG A C 1
ATOM 839 O O . ARG A 1 102 ? 13.334 28.883 -58.854 1.00 55.31 102 ARG A O 1
ATOM 846 N N . GLN A 1 103 ? 14.687 27.872 -60.347 1.00 56.38 103 GLN A N 1
ATOM 847 C CA . GLN A 1 103 ? 15.250 29.078 -60.924 1.00 56.38 103 GLN A CA 1
ATOM 848 C C . GLN A 1 103 ? 14.111 29.781 -61.666 1.00 56.38 103 GLN A C 1
ATOM 850 O O . GLN A 1 103 ? 13.638 29.313 -62.702 1.00 56.38 103 GLN A O 1
ATOM 855 N N . ARG A 1 104 ? 13.574 30.845 -61.061 1.00 54.31 104 ARG A N 1
ATOM 856 C CA . ARG A 1 104 ? 12.556 31.686 -61.688 1.00 54.31 104 ARG A CA 1
ATOM 857 C C . ARG A 1 104 ? 13.227 32.402 -62.855 1.00 54.31 104 ARG A C 1
ATOM 859 O O . ARG A 1 104 ? 13.926 33.387 -62.647 1.00 54.31 104 ARG A O 1
ATOM 866 N N . HIS A 1 105 ? 13.042 31.886 -64.065 1.00 48.69 105 HIS A N 1
ATOM 867 C CA . HIS A 1 105 ? 13.391 32.613 -65.276 1.00 48.69 105 HIS A CA 1
ATOM 868 C C . HIS A 1 105 ? 12.465 33.827 -65.384 1.00 48.69 105 HIS A C 1
ATOM 870 O O . HIS A 1 105 ? 11.249 33.700 -65.525 1.00 48.69 105 HIS A O 1
ATOM 876 N N . SER A 1 106 ? 13.062 35.006 -65.237 1.00 43.69 106 SER A N 1
ATOM 877 C CA . SER A 1 106 ? 12.438 36.304 -65.448 1.00 43.69 106 SER A CA 1
ATOM 878 C C . SER A 1 106 ? 11.941 36.398 -66.889 1.00 43.69 106 SER A C 1
ATOM 880 O O . SER A 1 106 ? 12.743 36.400 -67.821 1.00 43.69 106 SER A O 1
ATOM 882 N N . SER A 1 107 ? 10.624 36.467 -67.067 1.00 50.62 107 SER A N 1
ATOM 883 C CA . SER A 1 107 ? 10.025 36.885 -68.337 1.00 50.62 107 SER A CA 1
ATOM 884 C C . SER A 1 107 ? 9.924 38.416 -68.347 1.00 50.62 107 SER A C 1
ATOM 886 O O . SER A 1 107 ? 9.544 38.983 -67.319 1.00 50.62 107 SER A O 1
ATOM 888 N N . PRO A 1 108 ? 10.271 39.104 -69.449 1.00 48.16 108 PRO A N 1
ATOM 889 C CA . PRO A 1 108 ? 10.156 40.553 -69.531 1.00 48.16 108 PRO A CA 1
ATOM 890 C C . PRO A 1 108 ? 8.690 40.927 -69.782 1.00 48.16 108 PRO A C 1
ATOM 892 O O . PRO A 1 108 ? 8.074 40.423 -70.719 1.00 48.16 108 PRO A O 1
ATOM 895 N N . SER A 1 109 ? 8.121 41.796 -68.944 1.00 42.97 109 SER A N 1
ATOM 896 C CA . SER A 1 109 ? 6.797 42.375 -69.199 1.00 42.97 109 SER A CA 1
ATOM 897 C C . SER A 1 109 ? 6.957 43.679 -69.988 1.00 42.97 109 SER A C 1
ATOM 899 O O . SER A 1 109 ? 7.731 44.538 -69.556 1.00 42.97 109 SER A O 1
ATOM 901 N N . PRO A 1 110 ? 6.263 43.848 -71.127 1.00 48.91 110 PRO A N 1
ATOM 902 C CA . PRO A 1 110 ? 6.348 45.042 -71.952 1.00 48.91 110 PRO A CA 1
ATOM 903 C C . PRO A 1 110 ? 5.394 46.139 -71.453 1.00 48.91 110 PRO A C 1
ATOM 905 O O . PRO A 1 110 ? 4.410 45.859 -70.773 1.00 48.91 110 PRO A O 1
ATOM 908 N N . ALA A 1 111 ? 5.680 47.364 -71.899 1.00 39.94 111 ALA A N 1
ATOM 909 C CA . ALA A 1 111 ? 4.836 48.560 -71.862 1.00 39.94 111 ALA A CA 1
ATOM 910 C C . ALA A 1 111 ? 4.798 49.353 -70.540 1.00 39.94 111 ALA A C 1
ATOM 912 O O . ALA A 1 111 ? 3.872 49.263 -69.741 1.00 39.94 111 ALA A O 1
ATOM 913 N N . GLN A 1 112 ? 5.788 50.240 -70.392 1.00 47.03 112 GLN A N 1
ATOM 914 C CA . GLN A 1 112 ? 5.591 51.531 -69.734 1.00 47.03 112 GLN A CA 1
ATOM 915 C C . GLN A 1 112 ? 5.021 52.508 -70.770 1.00 47.03 112 GLN A C 1
ATOM 917 O O . GLN A 1 112 ? 5.651 52.753 -71.798 1.00 47.03 112 GLN A O 1
ATOM 922 N N . ALA A 1 113 ? 3.851 53.074 -70.497 1.00 39.94 113 ALA A N 1
ATOM 923 C CA . ALA A 1 113 ? 3.370 54.282 -71.150 1.00 39.94 113 ALA A CA 1
ATOM 924 C C . ALA A 1 113 ? 2.681 55.155 -70.096 1.00 39.94 113 ALA A C 1
ATOM 926 O O . ALA A 1 113 ? 1.754 54.699 -69.433 1.00 39.94 113 ALA A O 1
ATOM 927 N N . GLY A 1 114 ? 3.144 56.401 -69.979 1.00 36.41 114 GLY A N 1
ATOM 928 C CA . GLY A 1 114 ? 2.412 57.492 -69.334 1.00 36.41 114 GLY A CA 1
ATOM 929 C C . GLY A 1 114 ? 2.863 57.856 -67.919 1.00 36.41 114 GLY A C 1
ATOM 930 O O . GLY A 1 114 ? 2.346 57.333 -66.941 1.00 36.41 114 GLY A O 1
ATOM 931 N N . ALA A 1 115 ? 3.785 58.816 -67.827 1.00 39.12 115 ALA A N 1
ATOM 932 C CA . ALA A 1 115 ? 3.904 59.749 -66.695 1.00 39.12 115 ALA A CA 1
ATOM 933 C C . ALA A 1 115 ? 2.714 60.756 -66.708 1.00 39.12 115 ALA A C 1
ATOM 935 O O . ALA A 1 115 ? 1.960 60.719 -67.686 1.00 39.12 115 ALA A O 1
ATOM 936 N N . PRO A 1 116 ? 2.562 61.724 -65.769 1.00 43.47 116 PRO A N 1
ATOM 937 C CA . PRO A 1 116 ? 3.355 62.048 -64.571 1.00 43.47 116 PRO A CA 1
ATOM 938 C C . PRO A 1 116 ? 2.519 62.286 -63.277 1.00 43.47 116 PRO A C 1
ATOM 940 O O . PRO A 1 116 ? 1.294 62.219 -63.277 1.00 43.47 116 PRO A O 1
ATOM 943 N N . ALA A 1 117 ? 3.233 62.557 -62.175 1.00 37.25 117 ALA A N 1
ATOM 944 C CA . ALA A 1 117 ? 2.758 62.983 -60.844 1.00 37.25 117 ALA A CA 1
ATOM 945 C C . ALA A 1 117 ? 2.045 64.366 -60.848 1.00 37.25 117 ALA A C 1
ATOM 947 O O . ALA A 1 117 ? 2.060 65.025 -61.892 1.00 37.25 117 ALA A O 1
ATOM 948 N N . PRO A 1 118 ? 1.413 64.816 -59.735 1.00 46.97 118 PRO A N 1
ATOM 949 C CA . PRO A 1 118 ? 2.144 65.414 -58.589 1.00 46.97 118 PRO A CA 1
ATOM 950 C C . PRO A 1 118 ? 1.569 65.043 -57.183 1.00 46.97 118 PRO A C 1
ATOM 952 O O . PRO A 1 118 ? 0.438 64.579 -57.083 1.00 46.97 118 PRO A O 1
ATOM 955 N N . GLU A 1 119 ? 2.427 64.937 -56.153 1.00 38.38 119 GLU A N 1
ATOM 956 C CA . GLU A 1 119 ? 2.576 65.836 -54.964 1.00 38.38 119 GLU A CA 1
ATOM 957 C C . GLU A 1 119 ? 1.551 65.579 -53.831 1.00 38.38 119 GLU A C 1
ATOM 959 O O . GLU A 1 119 ? 0.357 65.483 -54.082 1.00 38.38 119 GLU A O 1
ATOM 964 N N . GLU A 1 120 ? 2.019 65.139 -52.648 1.00 35.75 120 GLU A N 1
ATOM 965 C CA . GLU A 1 120 ? 2.187 65.936 -51.397 1.00 35.75 120 GLU A CA 1
ATOM 966 C C . GLU A 1 120 ? 0.832 66.373 -50.803 1.00 35.75 120 GLU A C 1
ATOM 968 O O . GLU A 1 120 ? -0.053 66.813 -51.516 1.00 35.75 120 GLU A O 1
ATOM 973 N N . ASP A 1 121 ? 0.512 66.341 -49.518 1.00 35.06 121 ASP A N 1
ATOM 974 C CA . ASP A 1 121 ? 1.138 66.041 -48.232 1.00 35.06 121 ASP A CA 1
ATOM 975 C C . ASP A 1 121 ? -0.038 66.155 -47.212 1.00 35.06 121 ASP A C 1
ATOM 977 O O . ASP A 1 121 ? -1.124 66.632 -47.558 1.00 35.06 121 ASP A O 1
ATOM 981 N N . GLY A 1 122 ? 0.146 65.774 -45.946 1.00 37.88 122 GLY A N 1
ATOM 982 C CA . GLY A 1 122 ? -0.610 66.432 -44.866 1.00 37.88 122 GLY A CA 1
ATOM 983 C C . GLY A 1 122 ? -1.780 65.688 -44.198 1.00 37.88 122 GLY A C 1
ATOM 984 O O . GLY A 1 122 ? -2.951 65.936 -44.446 1.00 37.88 122 GLY A O 1
ATOM 985 N N . ARG A 1 123 ? -1.425 64.872 -43.200 1.00 35.12 123 ARG A N 1
ATOM 986 C CA . ARG A 1 123 ? -1.724 65.098 -41.765 1.00 35.12 123 ARG A CA 1
ATOM 987 C C . ARG A 1 123 ? -3.178 65.363 -41.277 1.00 35.12 123 ARG A C 1
ATOM 989 O O . ARG A 1 123 ? -3.669 66.479 -41.318 1.00 35.12 123 ARG A O 1
ATOM 996 N N . ALA A 1 124 ? -3.666 64.362 -40.527 1.00 35.94 124 ALA A N 1
ATOM 997 C CA . ALA A 1 124 ? -4.350 64.397 -39.211 1.00 35.94 124 ALA A CA 1
ATOM 998 C C . ALA A 1 124 ? -5.790 64.945 -39.030 1.00 35.94 124 ALA A C 1
ATOM 1000 O O . ALA A 1 124 ? -6.137 66.033 -39.465 1.00 35.94 124 ALA A O 1
ATOM 1001 N N . GLY A 1 125 ? -6.566 64.218 -38.204 1.00 36.50 125 GLY A N 1
ATOM 1002 C CA . GLY A 1 125 ? -7.824 64.664 -37.575 1.00 36.50 125 GLY A CA 1
ATOM 1003 C C . GLY A 1 125 ? -8.786 63.502 -37.264 1.00 36.50 125 GLY A C 1
ATOM 1004 O O . GLY A 1 125 ? -9.592 63.141 -38.104 1.00 36.50 125 GLY A O 1
ATOM 1005 N N . THR A 1 126 ? -8.550 62.709 -36.211 1.00 34.47 126 THR A N 1
ATOM 1006 C CA . THR A 1 126 ? -9.279 62.701 -34.913 1.00 34.47 126 THR A CA 1
ATOM 1007 C C . THR A 1 126 ? -10.726 62.169 -34.899 1.00 34.47 126 THR A C 1
ATOM 1009 O O . THR A 1 126 ? -11.645 62.823 -35.368 1.00 34.47 126 THR A O 1
ATOM 1012 N N . ASN A 1 127 ? -10.868 61.051 -34.172 1.00 32.03 127 ASN A N 1
ATOM 1013 C CA . ASN A 1 127 ? -11.867 60.694 -33.149 1.00 32.03 127 ASN A CA 1
ATOM 1014 C C . ASN A 1 127 ? -13.380 60.669 -33.433 1.00 32.03 127 ASN A C 1
ATOM 1016 O O . ASN A 1 127 ? -14.006 61.702 -33.639 1.00 32.03 127 ASN A O 1
ATOM 1020 N N . SER A 1 128 ? -13.955 59.497 -33.112 1.00 37.53 128 SER A N 1
ATOM 1021 C CA . SER A 1 128 ? -15.130 59.232 -32.238 1.00 37.53 128 SER A CA 1
ATOM 1022 C C . SER A 1 128 ? -16.031 58.180 -32.902 1.00 37.53 128 SER A C 1
ATOM 1024 O O . SER A 1 128 ? -16.449 58.361 -34.033 1.00 37.53 128 SER A O 1
ATOM 1026 N N . ALA A 1 129 ? -16.126 56.958 -32.373 1.00 38.00 129 ALA A N 1
ATOM 1027 C CA . ALA A 1 129 ? -16.916 56.518 -31.214 1.00 38.00 129 ALA A CA 1
ATOM 1028 C C . ALA A 1 129 ? -18.402 56.259 -31.542 1.00 38.00 129 ALA A C 1
ATOM 1030 O O . ALA A 1 129 ? -19.051 57.072 -32.187 1.00 38.00 129 ALA A O 1
ATOM 1031 N N . ALA A 1 130 ? -18.896 55.148 -30.970 1.00 41.59 130 ALA A N 1
ATOM 1032 C CA . ALA A 1 130 ? -20.263 54.605 -30.974 1.00 41.59 130 ALA A CA 1
ATOM 1033 C C . ALA A 1 130 ? -20.718 53.986 -32.312 1.00 41.59 130 ALA A C 1
ATOM 1035 O O . ALA A 1 130 ? -20.453 54.521 -33.374 1.00 41.59 130 ALA A O 1
ATOM 1036 N N . GLY A 1 131 ? -21.396 52.840 -32.371 1.00 35.22 131 GLY A N 1
ATOM 1037 C CA . GLY A 1 131 ? -22.142 52.069 -31.374 1.00 35.22 131 GLY A CA 1
ATOM 1038 C C . GLY A 1 131 ? -23.344 51.411 -32.082 1.00 35.22 131 GLY A C 1
ATOM 1039 O O . GLY A 1 131 ? -23.704 51.849 -33.169 1.00 35.22 131 GLY A O 1
ATOM 1040 N N . SER A 1 132 ? -23.976 50.419 -31.437 1.00 44.34 132 SER A N 1
ATOM 1041 C CA . SER A 1 132 ? -25.147 49.603 -31.865 1.00 44.34 132 SER A CA 1
ATOM 1042 C C . SER A 1 132 ? -24.818 48.503 -32.896 1.00 44.34 132 SER A C 1
ATOM 1044 O O . SER A 1 132 ? -24.300 48.799 -33.961 1.00 44.34 132 SER A O 1
ATOM 1046 N N . HIS A 1 133 ? -24.960 47.192 -32.657 1.00 42.91 133 HIS A N 1
ATOM 1047 C CA . HIS A 1 133 ? -25.893 46.394 -31.841 1.00 42.91 133 HIS A CA 1
ATOM 1048 C C . HIS A 1 133 ? -27.367 46.690 -32.124 1.00 42.91 133 HIS A C 1
ATOM 1050 O O . HIS A 1 133 ? -27.962 47.523 -31.447 1.00 42.91 133 HIS A O 1
ATOM 1056 N N . PHE A 1 134 ? -27.916 45.960 -33.098 1.00 45.97 134 PHE A N 1
ATOM 1057 C CA . PHE A 1 134 ? -29.042 45.038 -32.920 1.00 45.97 134 PHE A CA 1
ATOM 1058 C C . PHE A 1 134 ? -28.805 43.799 -33.788 1.00 45.97 134 PHE A C 1
ATOM 1060 O O . PHE A 1 134 ? -28.222 43.966 -34.883 1.00 45.97 134 PHE A O 1
#

Foldseek 3Di:
DVCLQPHDPVCQLVVLVVCCQQAPDVVHPNHDDDDPVLSVQLVVCNVPGDSCSCVSVVVRVVVVCVVPVVVVVCVDVVVVVVVVPDPDPPPPPPPPPVPPPPPPDDDDDDDDDDDDDDDDDDDDDDDDDDDDDD

InterPro domains:
  IPR016137 RGS domain [PF00615] (1-81)
  IPR016137 RGS domain [PR01301] (15-38)
  IPR016137 RGS domain [PR01301] (57-76)
  IPR016137 RGS domain [PS50132] (1-83)
  IPR016137 RGS domain [SM00315] (1-83)
  IPR036305 RGS domain superfamily [SSF48097] (1-84)
  IPR044926 RGS, subdomain 2 [G3DSA:1.10.167.10] (1-91)
  IPR047016 Regulator of G protein signaling 6/7/9/11 [PTHR45746] (1-117)

Radius of gyration: 37.74 Å; chains: 1; bounding box: 45×83×88 Å

pLDDT: mean 78.36, std 23.85, range [32.03, 98.12]

Sequence (134 aa):
CEEIRHGESSKIIEKVEDVYKNFLAPGAARWVNIDSKTMDKTLEGIKQPHRFVMDDAQMHIYFLMKKDSYPRYLKSDLYKNMLAKAVVPQETKKSVFPFMRRQRHSSPSPAQAGAPAPEEDGRAGTNSAAGSHF